Protein AF-A0A920GW26-F1 (afdb_monomer_lite)

Secondary structure (DSSP, 8-state):
-------HHHHHTT--S------------PPPTTTTTHHHH-TT-------------

Foldseek 3Di:
DDDPDDCPQCVVVVVDDDPDDDDDDDDDDDDDPCPVCVCVVPVVDDDPDPPPPDDDD

pLDDT: mean 86.89, std 14.28, range [39.75, 98.0]

Radius of gyration: 16.64 Å; chains: 1; bounding box: 34×34×33 Å

Sequence (57 aa):
MKQKLNTKKLDAHGIGKITTEIKEVGNFYYAEHYHQQYLAKNPDGYCALAGTGIKID

Structure (mmCIF, N/CA/C/O backbone):
data_AF-A0A920GW26-F1
#
_entry.id   AF-A0A920GW26-F1
#
loop_
_atom_site.group_PDB
_atom_site.id
_atom_site.type_symbol
_atom_site.label_atom_id
_atom_site.label_alt_id
_atom_site.label_comp_id
_atom_site.label_asym_id
_atom_site.label_entity_id
_atom_site.label_seq_id
_atom_site.pdbx_PDB_ins_code
_atom_site.Cartn_x
_atom_site.Cartn_y
_atom_site.Cartn_z
_atom_site.occupancy
_atom_site.B_iso_or_equiv
_atom_site.auth_seq_id
_atom_site.auth_comp_id
_atom_site.auth_asym_id
_atom_site.auth_atom_id
_atom_site.pdbx_PDB_model_num
ATOM 1 N N . MET A 1 1 ? -13.633 20.731 4.855 1.00 39.75 1 MET A N 1
ATOM 2 C CA . MET A 1 1 ? -14.423 19.481 4.784 1.00 39.75 1 MET A CA 1
ATOM 3 C C . MET A 1 1 ? -13.877 18.503 5.819 1.00 39.75 1 MET A C 1
ATOM 5 O O . MET A 1 1 ? -12.745 18.077 5.673 1.00 39.75 1 MET A O 1
ATOM 9 N N . LYS A 1 2 ? -14.609 18.195 6.898 1.00 42.09 2 LYS A N 1
ATOM 10 C CA . LYS A 1 2 ? -14.214 17.135 7.845 1.00 42.09 2 LYS A CA 1
ATOM 11 C C . LYS A 1 2 ? -15.074 15.908 7.546 1.00 42.09 2 LYS A C 1
ATOM 13 O O . LYS A 1 2 ? -16.201 15.829 8.026 1.00 42.09 2 LYS A O 1
ATOM 18 N N . GLN A 1 3 ? -14.590 14.997 6.702 1.00 48.72 3 GLN A N 1
ATOM 19 C CA . GLN A 1 3 ? -15.228 13.688 6.569 1.00 48.72 3 GLN A CA 1
ATOM 20 C C . GLN A 1 3 ? -15.049 12.945 7.894 1.00 48.72 3 GLN A C 1
ATOM 22 O O . GLN A 1 3 ? -13.935 12.740 8.370 1.00 48.72 3 GLN A O 1
ATOM 27 N N . LYS A 1 4 ? -16.169 12.610 8.534 1.00 48.56 4 LYS A N 1
ATOM 28 C CA . LYS A 1 4 ? -16.199 11.871 9.794 1.00 48.56 4 LYS A CA 1
ATOM 29 C C . LYS A 1 4 ? -15.933 10.402 9.461 1.00 48.56 4 LYS A C 1
ATOM 31 O O . LYS A 1 4 ? -16.831 9.689 9.028 1.00 48.56 4 LYS A O 1
ATOM 36 N N . LEU A 1 5 ? -14.676 9.992 9.578 1.00 57.69 5 LEU A N 1
ATOM 37 C CA . LEU A 1 5 ? -14.226 8.646 9.248 1.00 57.69 5 LEU A CA 1
ATOM 38 C C . LEU A 1 5 ? -14.801 7.644 10.267 1.00 57.69 5 LEU A C 1
ATOM 40 O O . LEU A 1 5 ? -14.677 7.838 11.476 1.00 57.69 5 LEU A O 1
ATOM 44 N N . ASN A 1 6 ? -15.507 6.617 9.793 1.00 60.69 6 ASN A N 1
ATOM 45 C CA . ASN A 1 6 ? -16.257 5.686 10.638 1.00 60.69 6 ASN A CA 1
ATOM 46 C C . ASN A 1 6 ? -15.327 4.614 11.241 1.00 60.69 6 ASN A C 1
ATOM 48 O O . ASN A 1 6 ? -15.001 3.635 10.577 1.00 60.69 6 ASN A O 1
ATOM 52 N N . THR A 1 7 ? -14.908 4.787 12.499 1.00 71.31 7 THR A N 1
ATOM 53 C CA . THR A 1 7 ? -13.988 3.867 13.205 1.00 71.31 7 THR A CA 1
ATOM 54 C C . THR A 1 7 ? -14.674 2.645 13.821 1.00 71.31 7 THR A C 1
ATOM 56 O O . THR A 1 7 ? -13.995 1.696 14.204 1.00 71.31 7 THR A O 1
ATOM 59 N N . LYS A 1 8 ? -16.016 2.620 13.881 1.00 80.19 8 LYS A N 1
ATOM 60 C CA . LYS A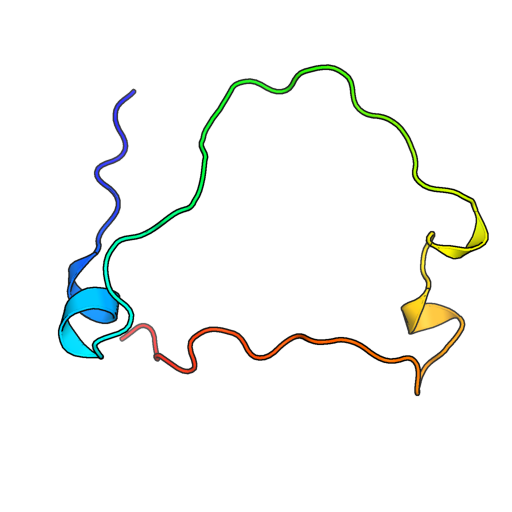 1 8 ? -16.781 1.651 14.691 1.00 80.19 8 LYS A CA 1
ATOM 61 C C . LYS A 1 8 ? -16.420 0.190 14.419 1.00 80.19 8 LYS A C 1
ATOM 63 O O . LYS A 1 8 ? -16.375 -0.605 15.350 1.00 80.19 8 LYS A O 1
ATOM 68 N N . LYS A 1 9 ? -16.175 -0.175 13.157 1.00 87.69 9 LYS A N 1
ATOM 69 C CA . LYS A 1 9 ? -15.841 -1.557 12.777 1.00 87.69 9 LYS A CA 1
ATOM 70 C C . LYS A 1 9 ? -14.417 -1.939 13.170 1.00 87.69 9 LYS A C 1
ATOM 72 O O . LYS A 1 9 ? -14.218 -3.047 13.647 1.00 87.69 9 LYS A O 1
ATOM 77 N N . LEU A 1 10 ? -13.452 -1.037 13.013 1.00 90.19 10 LEU A N 1
ATOM 78 C CA . LEU A 1 10 ? -12.055 -1.296 13.373 1.00 90.19 10 LEU A CA 1
ATOM 79 C C . LEU A 1 10 ? -11.877 -1.364 14.890 1.00 90.19 10 LEU A C 1
ATOM 81 O O . LEU A 1 10 ? -11.196 -2.260 15.386 1.00 90.19 10 LEU A O 1
ATOM 85 N N . ASP A 1 11 ? -12.565 -0.480 15.617 1.00 88.19 11 ASP A N 1
ATOM 86 C CA . ASP A 1 11 ? -12.597 -0.493 17.078 1.00 88.19 11 ASP A CA 1
ATOM 87 C C . ASP A 1 11 ? -13.227 -1.798 17.597 1.00 88.19 11 ASP A C 1
ATOM 89 O O . ASP A 1 11 ? -12.657 -2.455 18.465 1.00 88.19 11 ASP A O 1
ATOM 93 N N . ALA A 1 12 ? -14.351 -2.234 17.012 1.00 88.62 12 ALA A N 1
ATOM 94 C CA . ALA A 1 12 ? -15.025 -3.480 17.393 1.00 88.62 12 ALA A CA 1
ATOM 95 C C . ALA A 1 12 ? -14.178 -4.749 17.169 1.00 88.62 12 ALA A C 1
ATOM 97 O O . ALA A 1 12 ? -14.429 -5.761 17.815 1.00 88.62 12 ALA A O 1
ATOM 98 N N . HIS A 1 13 ? -13.184 -4.699 16.278 1.00 90.19 13 HIS A N 1
ATOM 99 C CA . HIS A 1 13 ? -12.273 -5.816 15.997 1.00 90.19 13 HIS A CA 1
ATOM 100 C C . HIS A 1 13 ? -10.887 -5.633 16.641 1.00 90.19 13 HIS A C 1
ATOM 102 O O . HIS A 1 13 ? -9.969 -6.390 16.338 1.00 90.19 13 HIS A O 1
ATOM 108 N N . GLY A 1 14 ? -10.705 -4.629 17.509 1.00 90.81 14 GLY A N 1
ATOM 109 C CA . GLY A 1 14 ? -9.446 -4.409 18.229 1.00 90.81 14 GLY A CA 1
ATOM 110 C C . GLY A 1 14 ? -8.278 -3.910 17.366 1.00 90.81 14 GLY A C 1
ATOM 111 O O . GLY A 1 14 ? -7.144 -3.920 17.833 1.00 90.81 14 GLY A O 1
ATOM 112 N N . ILE A 1 15 ? -8.535 -3.452 16.133 1.00 90.56 15 ILE A N 1
ATOM 113 C CA . ILE A 1 15 ? -7.512 -2.885 15.229 1.00 90.56 15 ILE A CA 1
ATOM 114 C C . ILE A 1 15 ? -7.142 -1.454 15.657 1.00 90.56 15 ILE A C 1
ATOM 116 O O . ILE A 1 15 ? -6.021 -0.996 15.443 1.00 90.56 15 ILE A O 1
ATOM 120 N N . GLY A 1 16 ? -8.079 -0.761 16.310 1.00 87.56 16 GLY A N 1
ATOM 121 C CA . GLY A 1 16 ? -7.890 0.579 16.851 1.00 87.56 16 GLY A CA 1
ATOM 122 C C . GLY A 1 16 ? -8.208 1.695 15.857 1.00 87.56 16 GLY A C 1
ATOM 123 O O . GLY A 1 16 ? -8.920 1.514 14.866 1.00 87.56 16 GLY A O 1
ATOM 124 N N . LYS A 1 17 ? -7.688 2.890 16.159 1.00 89.06 17 LYS A N 1
ATOM 125 C CA . LYS A 1 17 ? -8.000 4.114 15.415 1.00 89.06 17 LYS A CA 1
ATOM 126 C C . LYS A 1 17 ? -7.426 4.076 14.003 1.00 89.06 17 LYS A C 1
ATOM 128 O O . LYS A 1 17 ? -6.329 3.578 13.771 1.00 89.06 17 LYS A O 1
ATOM 133 N N . ILE A 1 18 ? -8.139 4.713 13.080 1.00 89.50 18 ILE A N 1
ATOM 134 C CA . ILE A 1 18 ? -7.663 4.884 11.709 1.00 89.50 18 ILE A CA 1
ATOM 135 C C . ILE A 1 18 ? -6.468 5.839 11.684 1.00 89.50 18 ILE A C 1
ATOM 137 O O . ILE A 1 18 ? -6.533 6.934 12.240 1.00 89.50 18 ILE A O 1
ATOM 141 N N . THR A 1 19 ? -5.405 5.421 11.000 1.00 91.06 19 THR A N 1
ATOM 142 C CA . THR A 1 19 ? -4.154 6.172 10.819 1.00 91.06 19 THR A CA 1
ATOM 143 C C . THR A 1 19 ? -4.014 6.795 9.428 1.00 91.06 19 THR A C 1
ATOM 145 O O . THR A 1 19 ? -2.985 7.389 9.122 1.00 91.06 19 THR A O 1
ATOM 148 N N . THR A 1 20 ? -5.033 6.674 8.572 1.00 92.44 20 THR A N 1
ATOM 149 C CA . THR A 1 20 ? -5.043 7.261 7.227 1.00 92.44 20 THR A CA 1
ATOM 150 C C . THR A 1 20 ? -4.883 8.781 7.282 1.00 92.44 20 THR A C 1
ATOM 152 O O . THR A 1 20 ? -5.675 9.475 7.920 1.00 92.44 20 THR A O 1
ATOM 155 N N . GLU A 1 21 ? -3.891 9.302 6.562 1.00 92.25 21 GLU A N 1
ATOM 156 C CA . GLU A 1 21 ? -3.678 10.737 6.370 1.00 92.25 21 GLU A CA 1
ATOM 157 C C . GLU A 1 21 ? -4.468 11.243 5.154 1.00 92.25 21 GLU A C 1
ATOM 159 O O . GLU A 1 21 ? -4.440 10.631 4.086 1.00 92.25 21 GLU A O 1
ATOM 164 N N . ILE A 1 22 ? -5.156 12.379 5.308 1.00 94.31 22 ILE A N 1
ATOM 165 C CA . ILE A 1 22 ? -5.853 13.074 4.219 1.00 94.31 22 ILE A CA 1
ATOM 166 C C . ILE A 1 22 ? -5.241 14.466 4.090 1.00 94.31 22 ILE A C 1
ATOM 168 O O . ILE A 1 22 ? -5.355 15.280 5.009 1.00 94.31 22 ILE A O 1
ATOM 172 N N . LYS A 1 23 ? -4.615 14.743 2.946 1.00 94.75 23 LYS A N 1
ATOM 173 C CA . LYS A 1 23 ? -3.988 16.030 2.632 1.00 94.75 23 LYS A CA 1
ATOM 174 C C . LYS A 1 23 ? -4.165 16.392 1.163 1.00 94.75 23 LYS A C 1
ATOM 176 O O . LYS A 1 23 ? -4.463 15.529 0.339 1.00 94.75 23 LYS A O 1
ATOM 181 N N . GLU A 1 24 ? -3.954 17.663 0.845 1.00 97.00 24 GLU A N 1
ATOM 182 C CA . GLU A 1 24 ? -3.789 18.093 -0.541 1.00 97.00 24 GLU A CA 1
ATOM 183 C C . GLU A 1 24 ? -2.545 17.441 -1.153 1.00 97.00 24 GLU A C 1
ATOM 185 O O . GLU A 1 24 ? -1.557 17.160 -0.463 1.00 97.00 24 GLU A O 1
ATOM 190 N N . VAL A 1 25 ? -2.609 17.160 -2.453 1.00 95.56 25 VAL A N 1
ATOM 191 C CA . VAL A 1 25 ? -1.499 16.525 -3.160 1.00 95.56 25 VAL A CA 1
ATOM 192 C C . VAL A 1 25 ? -0.336 17.513 -3.287 1.00 95.56 25 VAL A C 1
ATOM 194 O O . VAL A 1 25 ? -0.515 18.645 -3.728 1.00 95.56 25 VAL A O 1
ATOM 197 N N . GLY A 1 26 ? 0.855 17.087 -2.864 1.00 94.31 26 GLY A N 1
ATOM 198 C CA . GLY A 1 26 ? 2.100 17.814 -3.106 1.00 94.31 26 GLY A CA 1
ATOM 199 C C . GLY A 1 26 ? 2.746 17.389 -4.425 1.00 94.31 26 GLY A C 1
ATOM 200 O O . GLY A 1 26 ? 2.074 16.961 -5.361 1.00 94.31 26 GLY A O 1
ATOM 201 N N . ASN A 1 27 ? 4.076 17.436 -4.478 1.00 97.56 27 ASN A N 1
ATOM 202 C CA . ASN A 1 27 ? 4.815 16.895 -5.616 1.00 97.56 27 ASN A CA 1
ATOM 203 C C . ASN A 1 27 ? 4.684 15.366 -5.680 1.00 97.56 27 ASN A C 1
ATOM 205 O O . ASN A 1 27 ? 4.807 14.678 -4.666 1.00 97.56 27 ASN A O 1
ATOM 209 N N . PHE A 1 28 ? 4.493 14.842 -6.890 1.00 96.75 28 PHE A N 1
ATOM 210 C CA . PHE A 1 28 ? 4.531 13.413 -7.180 1.00 96.75 28 PHE A CA 1
ATOM 211 C C . PHE A 1 28 ? 5.831 13.074 -7.910 1.00 96.75 28 PHE A C 1
ATOM 213 O O . PHE A 1 28 ? 6.173 13.716 -8.903 1.00 96.75 28 PHE A O 1
ATOM 220 N N . TYR A 1 29 ? 6.536 12.050 -7.438 1.00 97.12 29 TYR A N 1
ATOM 221 C CA . TYR A 1 29 ? 7.763 11.553 -8.053 1.00 97.12 29 TYR A CA 1
ATOM 222 C C . TYR A 1 29 ? 7.557 10.096 -8.450 1.00 97.12 29 TYR A C 1
ATOM 224 O O . TYR A 1 29 ? 7.085 9.292 -7.646 1.00 97.12 29 TYR A O 1
ATOM 232 N N . TYR A 1 30 ? 7.914 9.750 -9.686 1.00 97.81 30 TYR A N 1
ATOM 233 C CA . TYR A 1 30 ? 7.919 8.354 -10.103 1.00 97.81 30 TYR A CA 1
ATOM 234 C C . TYR A 1 30 ? 8.969 7.580 -9.306 1.00 97.81 30 TYR A C 1
ATOM 236 O O . TYR A 1 30 ? 10.118 8.006 -9.207 1.00 97.81 30 TYR A O 1
ATOM 244 N N . ALA A 1 31 ? 8.577 6.415 -8.795 1.00 97.25 31 ALA A N 1
ATOM 245 C CA . ALA A 1 31 ? 9.534 5.408 -8.364 1.00 97.25 31 ALA A CA 1
ATOM 246 C C . ALA A 1 31 ? 10.325 4.878 -9.575 1.00 97.25 31 ALA A C 1
ATOM 248 O O . ALA A 1 31 ? 9.885 4.995 -10.726 1.00 97.25 31 ALA A O 1
ATOM 249 N N . GLU A 1 32 ? 11.473 4.259 -9.313 1.00 98.00 32 GLU A N 1
ATOM 250 C CA . GLU A 1 32 ? 12.365 3.689 -10.320 1.00 98.00 32 GLU A CA 1
ATOM 251 C C . GLU A 1 32 ? 11.634 2.734 -11.273 1.00 98.00 32 GLU A C 1
ATOM 253 O O . GLU A 1 32 ? 10.649 2.082 -10.922 1.00 98.00 32 GLU A O 1
ATOM 258 N N . HIS A 1 33 ? 12.149 2.600 -12.495 1.00 97.56 33 HIS A N 1
ATOM 259 C CA . HIS A 1 33 ? 11.491 1.834 -13.556 1.00 97.56 33 HIS A CA 1
ATOM 260 C C . HIS A 1 33 ? 11.177 0.372 -13.180 1.00 97.56 33 HIS A C 1
ATOM 262 O O . HIS A 1 33 ? 10.185 -0.191 -13.647 1.00 97.56 33 HIS A O 1
ATOM 268 N N . TYR A 1 34 ? 11.989 -0.250 -12.321 1.00 96.00 34 TYR A N 1
ATOM 269 C CA . TYR A 1 34 ? 11.761 -1.626 -11.876 1.00 96.00 34 TYR A CA 1
ATOM 270 C C . TYR A 1 34 ? 10.514 -1.777 -10.985 1.00 96.00 34 TYR A C 1
ATOM 272 O O . TYR A 1 34 ? 9.894 -2.838 -10.991 1.00 96.00 34 TYR A O 1
ATOM 280 N N . HIS A 1 35 ? 10.110 -0.724 -10.267 1.00 96.62 35 HIS A N 1
ATOM 281 C CA . HIS A 1 35 ? 8.887 -0.710 -9.460 1.00 96.62 35 HIS A CA 1
ATOM 282 C C . HIS A 1 35 ? 7.623 -0.630 -10.319 1.00 96.62 35 H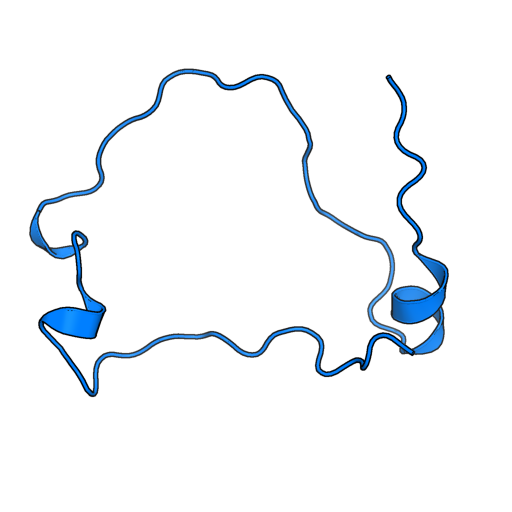IS A C 1
ATOM 284 O O . HIS A 1 35 ? 6.549 -1.091 -9.924 1.00 96.62 35 HIS A O 1
ATOM 290 N N . GLN A 1 36 ? 7.740 -0.047 -11.512 1.00 98.00 36 GLN A N 1
ATOM 291 C CA . GLN A 1 36 ? 6.610 0.151 -12.405 1.00 98.00 36 GLN A CA 1
ATOM 292 C C . GLN A 1 36 ? 6.110 -1.203 -12.913 1.00 98.00 36 GLN A C 1
ATOM 294 O O . GLN A 1 36 ? 6.857 -1.971 -13.529 1.00 98.00 36 GLN A O 1
ATOM 299 N N . GLN A 1 37 ? 4.835 -1.490 -12.631 1.00 96.94 37 GLN A N 1
ATOM 300 C CA . GLN A 1 37 ? 4.161 -2.746 -12.976 1.00 96.94 37 GLN A CA 1
ATOM 301 C C . GLN A 1 37 ? 4.894 -3.991 -12.434 1.00 96.94 37 GLN A C 1
ATOM 303 O O . GLN A 1 37 ? 4.892 -5.041 -13.075 1.00 96.94 37 GLN A O 1
ATOM 308 N N . TYR A 1 38 ? 5.516 -3.890 -11.251 1.00 95.81 38 TYR A N 1
ATOM 309 C CA . TYR A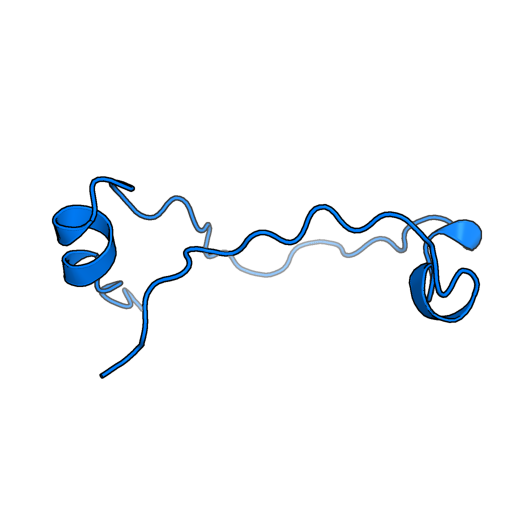 1 38 ? 6.342 -4.9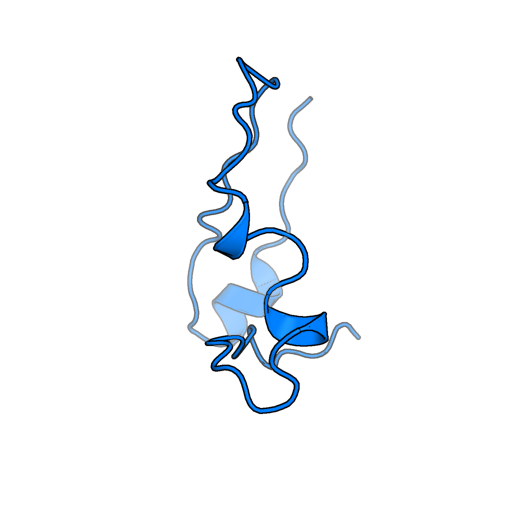56 -10.673 1.00 95.81 38 TYR A CA 1
ATOM 310 C C . TYR A 1 38 ? 5.646 -6.326 -10.629 1.00 95.81 38 TYR A C 1
ATOM 312 O O . TYR A 1 38 ? 6.215 -7.298 -11.116 1.00 95.81 38 TYR A O 1
ATOM 320 N N . LEU A 1 39 ? 4.410 -6.405 -10.123 1.00 96.19 39 LEU A N 1
ATOM 321 C CA . LEU A 1 39 ? 3.676 -7.677 -10.010 1.00 96.19 39 LEU A CA 1
ATOM 322 C C . LEU A 1 39 ? 3.184 -8.222 -11.359 1.00 96.19 39 LEU A C 1
ATOM 324 O O . LEU A 1 39 ? 2.999 -9.422 -11.504 1.00 96.19 39 LEU A O 1
ATOM 328 N N . ALA A 1 40 ? 3.007 -7.368 -12.372 1.00 96.56 40 ALA A N 1
ATOM 329 C CA . ALA A 1 40 ? 2.710 -7.842 -13.725 1.00 96.56 40 ALA A CA 1
ATOM 330 C C . ALA A 1 40 ? 3.959 -8.447 -14.392 1.00 96.56 40 ALA A C 1
ATOM 332 O O . ALA A 1 40 ? 3.854 -9.399 -15.157 1.00 96.56 40 ALA A O 1
ATOM 333 N N . LYS A 1 41 ? 5.145 -7.897 -14.090 1.00 97.00 41 LYS A N 1
ATOM 334 C CA . LYS A 1 41 ? 6.445 -8.411 -14.553 1.00 97.00 41 LYS A CA 1
ATOM 335 C C . LYS A 1 41 ? 6.900 -9.647 -13.767 1.00 97.00 41 LYS A C 1
ATOM 337 O O . LY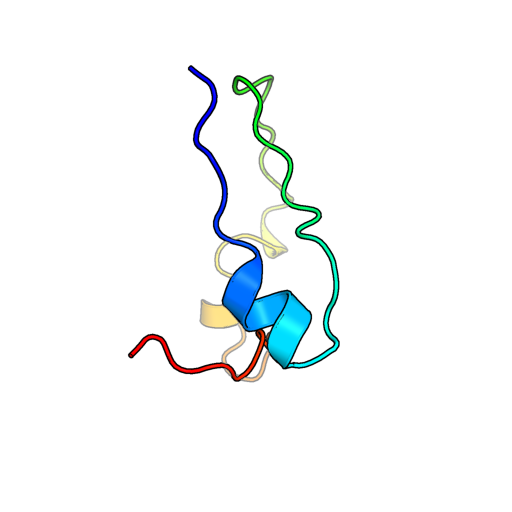S A 1 41 ? 7.598 -10.486 -14.323 1.00 97.00 41 LYS A O 1
ATOM 342 N N . ASN A 1 42 ? 6.511 -9.749 -12.496 1.00 96.00 42 ASN A N 1
ATOM 343 C CA . ASN A 1 42 ? 6.855 -10.834 -11.578 1.00 96.00 42 ASN A CA 1
ATOM 344 C C . ASN A 1 42 ? 5.556 -11.409 -10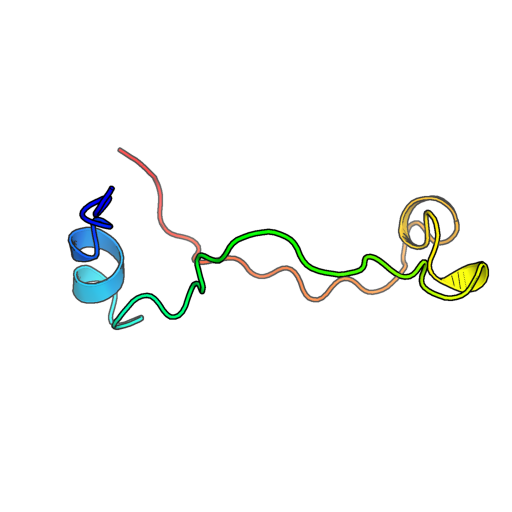.985 1.00 96.00 42 ASN A C 1
ATOM 346 O O . ASN A 1 42 ? 5.152 -10.964 -9.909 1.00 96.00 42 ASN A O 1
ATOM 350 N N . PRO A 1 43 ? 4.890 -12.361 -11.668 1.00 94.69 43 PRO A N 1
ATOM 351 C CA . PRO A 1 43 ? 3.598 -12.898 -11.227 1.00 94.69 43 PRO A CA 1
ATOM 352 C C . PRO A 1 43 ? 3.633 -13.532 -9.830 1.00 94.69 43 PRO A C 1
ATOM 354 O O . PRO A 1 43 ? 2.700 -13.351 -9.056 1.00 94.69 43 PRO A O 1
ATOM 357 N N . ASP A 1 44 ? 4.745 -14.189 -9.486 1.00 94.94 44 ASP A N 1
ATOM 358 C CA . ASP A 1 44 ? 5.006 -14.754 -8.152 1.00 94.94 44 ASP A CA 1
ATOM 359 C C . ASP A 1 44 ? 5.776 -13.775 -7.240 1.00 94.94 44 ASP A C 1
ATOM 361 O O . ASP A 1 44 ? 6.365 -14.153 -6.225 1.00 94.94 44 ASP A O 1
ATOM 365 N N . GLY A 1 45 ? 5.824 -12.499 -7.630 1.00 92.25 45 GLY A N 1
ATOM 366 C CA . GLY A 1 45 ? 6.477 -11.433 -6.889 1.00 92.25 45 GLY A CA 1
ATOM 367 C C . GLY A 1 45 ? 5.797 -11.190 -5.546 1.00 92.25 45 GLY A C 1
ATOM 368 O O . GLY A 1 45 ? 4.579 -11.285 -5.399 1.00 92.25 45 GLY A O 1
ATOM 369 N N . TYR A 1 46 ? 6.595 -10.844 -4.541 1.00 91.56 46 TYR A N 1
ATOM 370 C CA . TYR A 1 46 ? 6.075 -10.645 -3.198 1.00 91.56 46 TYR A CA 1
ATOM 371 C C . TYR A 1 46 ? 5.185 -9.399 -3.113 1.00 91.56 46 TYR A C 1
ATOM 373 O O . TYR A 1 46 ? 5.582 -8.297 -3.499 1.00 91.56 46 TYR A O 1
ATOM 381 N N . CYS A 1 47 ? 3.998 -9.569 -2.531 1.00 86.00 47 CYS A N 1
ATOM 382 C CA . CYS A 1 47 ? 3.125 -8.475 -2.143 1.00 86.00 47 CYS A CA 1
ATOM 383 C C . CYS A 1 47 ? 2.618 -8.703 -0.715 1.00 86.00 47 CYS A C 1
ATOM 385 O O . CYS A 1 47 ? 1.896 -9.661 -0.451 1.00 86.00 47 CYS A O 1
ATOM 387 N N . ALA A 1 48 ? 2.971 -7.811 0.210 1.00 85.00 48 ALA A N 1
ATOM 388 C CA . ALA A 1 48 ? 2.600 -7.898 1.626 1.00 85.00 48 ALA A CA 1
ATOM 389 C C . ALA A 1 48 ? 1.144 -7.459 1.912 1.00 85.00 48 ALA A C 1
ATOM 391 O O . ALA A 1 48 ? 0.859 -6.868 2.956 1.00 85.00 48 ALA A O 1
ATOM 392 N N . LEU A 1 49 ? 0.215 -7.668 0.974 1.00 83.56 49 LEU A N 1
ATOM 393 C CA . LEU A 1 49 ? -1.180 -7.264 1.145 1.00 83.56 49 LEU A CA 1
ATOM 394 C C . LEU A 1 49 ? -1.914 -8.261 2.050 1.00 83.56 49 LEU A C 1
ATOM 396 O O . LEU A 1 49 ? -2.285 -9.345 1.615 1.00 83.56 49 LEU A O 1
ATOM 400 N N . ALA A 1 50 ? -2.154 -7.869 3.304 1.00 83.56 50 ALA A N 1
ATOM 401 C CA . ALA A 1 50 ? -2.986 -8.622 4.251 1.00 83.56 50 ALA A CA 1
ATOM 402 C C . ALA A 1 50 ? -4.396 -8.017 4.433 1.00 83.56 50 ALA A C 1
ATOM 404 O O . ALA A 1 50 ? -5.360 -8.739 4.679 1.00 83.56 50 ALA A O 1
ATOM 405 N N . GLY A 1 51 ? -4.541 -6.694 4.275 1.00 88.38 51 GLY A N 1
ATOM 406 C CA . GLY A 1 51 ? -5.805 -5.987 4.524 1.00 88.38 51 GLY A CA 1
ATOM 407 C C . GLY A 1 51 ? -6.269 -6.066 5.988 1.00 88.38 51 GLY A C 1
ATOM 408 O O . GLY A 1 51 ? -5.507 -6.442 6.873 1.00 88.38 51 GLY A O 1
ATOM 409 N N . THR A 1 52 ? -7.524 -5.686 6.259 1.00 90.81 52 THR A N 1
ATOM 410 C CA . THR A 1 52 ? -8.119 -5.746 7.615 1.00 90.81 52 THR A CA 1
ATOM 411 C C . THR A 1 52 ? -8.929 -7.018 7.872 1.00 90.81 52 THR A C 1
ATOM 413 O O . THR A 1 52 ? -9.268 -7.295 9.017 1.00 90.81 52 THR A O 1
ATOM 416 N N . GLY A 1 53 ? -9.293 -7.769 6.825 1.00 89.75 53 GLY A N 1
ATOM 417 C CA . GLY A 1 53 ? -10.127 -8.975 6.926 1.00 89.75 53 GLY A CA 1
ATOM 418 C C . GLY A 1 53 ? -11.587 -8.739 7.354 1.00 89.75 53 GLY A C 1
ATOM 419 O O . GLY A 1 53 ? -12.339 -9.700 7.502 1.00 89.75 53 GLY A O 1
ATOM 420 N N . ILE A 1 54 ? -12.014 -7.485 7.544 1.00 89.88 54 ILE A N 1
ATOM 421 C CA . ILE A 1 54 ? -13.358 -7.135 8.025 1.00 89.88 54 ILE A CA 1
ATOM 422 C C . ILE A 1 54 ? -14.301 -6.941 6.836 1.00 89.88 54 ILE A C 1
ATOM 424 O O . ILE A 1 54 ? -14.014 -6.163 5.927 1.00 89.88 54 ILE A O 1
ATOM 428 N N . LYS A 1 55 ? -15.453 -7.619 6.857 1.00 86.81 55 LYS A N 1
ATOM 429 C CA . LYS A 1 55 ? -16.509 -7.427 5.855 1.00 86.81 55 LYS A CA 1
ATOM 430 C C . LYS A 1 55 ? -17.216 -6.088 6.062 1.00 86.81 55 LYS A C 1
ATOM 432 O O . LYS A 1 55 ? -17.466 -5.687 7.198 1.00 86.81 55 LYS A O 1
ATOM 437 N N . ILE A 1 56 ? -17.555 -5.445 4.950 1.00 79.56 56 ILE A N 1
ATOM 438 C CA . ILE A 1 56 ? -18.505 -4.335 4.917 1.00 79.56 56 ILE A CA 1
ATOM 439 C C . ILE A 1 56 ? -19.881 -4.973 4.713 1.00 79.56 56 ILE A C 1
ATOM 441 O O . ILE A 1 56 ? -20.113 -5.631 3.701 1.00 79.56 56 ILE A O 1
ATOM 445 N N . ASP A 1 57 ? -20.714 -4.876 5.735 1.00 72.00 57 ASP A N 1
ATOM 446 C CA . ASP A 1 57 ? -22.119 -5.281 5.793 1.00 72.00 57 ASP A CA 1
ATOM 447 C C . ASP A 1 57 ? -23.051 -4.271 5.114 1.00 72.00 57 ASP A C 1
ATOM 449 O O . ASP A 1 57 ? -22.750 -3.054 5.163 1.00 72.00 57 ASP A O 1
#